Protein AF-A0A969EMH5-F1 (afdb_monomer_lite)

Sequence (85 aa):
MQERTQELEVEHERTQTLLRIITELSASLDMDIVLTRTLEQINKIVDAEQSTIMLSRSTDMFLLRRASYGYTSPTGRGGSLPILG

pLDDT: mean 78.48, std 15.64, range [39.53, 94.31]

Secondary structure (DSSP, 8-state):
--HHHHHHHHHHHHHHHHHHHHHHHHHHHHHHHHHHHHHHHHHHHHT-S-EEEEEE-TTTSEEEEEEEES--S---TT-PEE---

Radius of gyration: 20.18 Å; chains: 1; bounding box: 50×29×54 Å

Structure (mmCIF, N/CA/C/O backbone):
data_AF-A0A969EMH5-F1
#
_entry.id   AF-A0A969EMH5-F1
#
loop_
_atom_site.group_PDB
_atom_site.id
_atom_site.type_symbol
_atom_site.label_atom_id
_atom_site.label_alt_id
_atom_site.label_comp_id
_atom_site.label_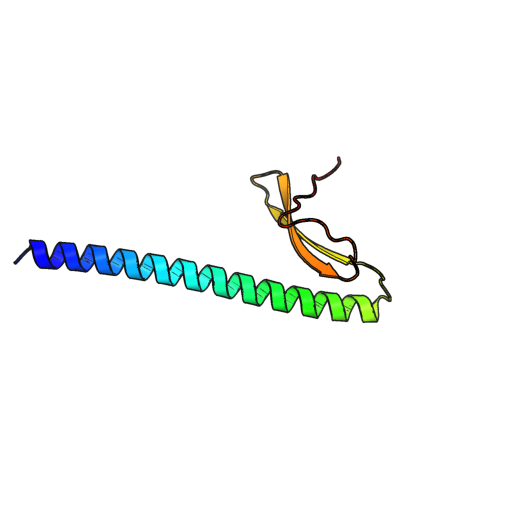asym_id
_atom_site.label_entity_id
_atom_site.label_seq_id
_atom_site.pdbx_PDB_ins_code
_atom_site.Cartn_x
_atom_site.Cartn_y
_atom_site.Cartn_z
_atom_site.occupancy
_atom_site.B_iso_or_equiv
_atom_site.auth_seq_id
_atom_site.auth_comp_id
_atom_site.auth_asym_id
_atom_site.auth_atom_id
_atom_site.pdbx_PDB_model_num
ATOM 1 N N . MET A 1 1 ? -31.602 12.896 34.708 1.00 55.72 1 MET A N 1
ATOM 2 C CA . MET A 1 1 ? -31.997 12.315 33.401 1.00 55.72 1 MET A CA 1
ATOM 3 C C . MET A 1 1 ? -31.357 13.019 32.195 1.00 55.72 1 MET A C 1
ATOM 5 O O . MET A 1 1 ? -31.569 12.534 31.099 1.00 55.72 1 MET A O 1
ATOM 9 N N . GLN A 1 2 ? -30.585 14.111 32.349 1.00 61.38 2 GLN A N 1
ATOM 10 C CA . GLN A 1 2 ? -29.881 14.756 31.219 1.00 61.38 2 GLN A CA 1
ATOM 11 C C . GLN A 1 2 ? -28.384 14.396 31.127 1.00 61.38 2 GLN A C 1
ATOM 13 O O . GLN A 1 2 ? -27.867 14.282 30.023 1.00 61.38 2 GLN A O 1
ATOM 18 N N . GLU A 1 3 ? -27.704 14.128 32.250 1.00 61.84 3 GLU A N 1
ATOM 19 C CA . GLU A 1 3 ? -26.273 13.755 32.250 1.00 61.84 3 GLU A CA 1
ATOM 20 C C . GLU A 1 3 ? -25.999 12.416 31.545 1.00 61.84 3 GLU A C 1
ATOM 22 O O . GLU A 1 3 ? -25.057 12.305 30.767 1.00 61.84 3 GLU A O 1
ATOM 27 N N . ARG A 1 4 ? -26.871 11.413 31.734 1.00 62.69 4 ARG A N 1
ATOM 28 C CA . ARG A 1 4 ? -26.715 10.092 31.101 1.00 62.69 4 ARG A CA 1
ATOM 29 C C . ARG A 1 4 ? -26.847 10.141 29.576 1.00 62.69 4 ARG A C 1
ATOM 31 O O . ARG A 1 4 ? -26.251 9.317 28.895 1.00 62.69 4 ARG A O 1
ATOM 38 N N . THR A 1 5 ? -27.628 11.084 29.055 1.00 68.38 5 THR A N 1
ATOM 39 C CA . THR A 1 5 ? -27.876 11.256 27.618 1.00 68.38 5 THR A CA 1
ATOM 40 C C . THR A 1 5 ? -26.689 11.931 26.937 1.00 68.38 5 THR A C 1
ATOM 42 O O . THR A 1 5 ? -26.276 11.487 25.874 1.00 68.38 5 THR A O 1
ATOM 45 N N . GLN A 1 6 ? -26.078 12.923 27.593 1.00 71.25 6 GLN A N 1
ATOM 46 C CA . GLN A 1 6 ? -24.865 13.580 27.095 1.00 71.25 6 GLN A CA 1
ATOM 47 C C . GLN A 1 6 ? -23.647 12.649 27.116 1.00 71.25 6 GLN A C 1
ATOM 49 O O . GLN A 1 6 ? -22.876 12.623 26.160 1.00 71.25 6 GLN A O 1
ATOM 54 N N . GLU A 1 7 ? -23.480 11.838 28.167 1.00 77.56 7 GLU A N 1
ATOM 55 C CA . GLU A 1 7 ? -22.436 10.801 28.191 1.00 77.56 7 GLU A CA 1
ATOM 56 C C . GLU A 1 7 ? -22.594 9.800 27.039 1.00 77.56 7 GLU A C 1
ATOM 58 O O . GLU A 1 7 ? -21.602 9.400 26.429 1.00 77.56 7 GLU A O 1
ATOM 63 N N . LEU A 1 8 ? -23.837 9.415 26.730 1.00 82.81 8 LEU A N 1
ATOM 64 C CA . LEU A 1 8 ? -24.147 8.482 25.649 1.00 82.81 8 LEU A CA 1
ATOM 65 C C . LEU A 1 8 ? -23.850 9.087 24.268 1.00 82.81 8 LEU A C 1
ATOM 67 O O . LEU A 1 8 ? -23.290 8.411 23.414 1.00 82.81 8 LEU A O 1
ATOM 71 N N . GLU A 1 9 ? -24.189 10.360 24.056 1.00 80.44 9 GLU A N 1
ATOM 72 C CA . GLU A 1 9 ? -23.893 11.084 22.813 1.00 80.44 9 GLU A CA 1
ATOM 73 C C . GLU A 1 9 ? -22.383 11.212 22.577 1.00 80.44 9 GLU A C 1
ATOM 75 O O . GLU A 1 9 ? -21.901 10.965 21.474 1.00 80.44 9 GLU A O 1
ATOM 80 N N . VAL A 1 10 ? -21.611 11.522 23.622 1.00 85.38 10 VAL A N 1
ATOM 81 C CA . VAL A 1 10 ? -20.146 11.625 23.524 1.00 85.38 10 VAL A CA 1
ATOM 82 C C . VAL A 1 10 ? -19.501 10.271 23.223 1.00 85.38 10 VAL A C 1
ATOM 84 O O . VAL A 1 10 ? -18.544 10.205 22.450 1.00 85.38 10 VAL A O 1
ATOM 87 N N . GLU A 1 11 ? -19.987 9.188 23.829 1.00 90.69 11 GLU A N 1
ATOM 88 C CA . GLU A 1 11 ? -19.512 7.834 23.520 1.00 90.69 11 GLU A CA 1
ATOM 89 C C . GLU A 1 11 ? -19.848 7.452 22.072 1.00 90.69 11 GLU A C 1
ATOM 91 O O . GLU A 1 11 ? -18.971 6.981 21.344 1.00 90.69 11 GLU A O 1
ATOM 96 N N . HIS A 1 12 ? -21.062 7.768 21.618 1.00 89.06 12 HIS A N 1
ATOM 97 C CA . HIS A 1 12 ? -21.499 7.510 20.253 1.00 89.06 12 HIS A CA 1
ATOM 98 C C . HIS A 1 12 ? -20.622 8.223 19.213 1.00 89.06 12 HIS A C 1
ATOM 100 O O . HIS A 1 12 ? -20.132 7.588 18.278 1.00 89.06 12 HIS A O 1
ATOM 106 N N . GLU A 1 13 ? -20.358 9.518 19.402 1.00 91.75 13 GLU A N 1
ATOM 107 C CA . GLU A 1 13 ? -19.485 10.324 18.535 1.00 91.75 13 GLU A CA 1
ATOM 108 C C . GLU A 1 13 ? -18.052 9.774 18.474 1.00 91.75 13 GLU A C 1
ATOM 110 O O . GLU A 1 13 ? -17.437 9.685 17.403 1.00 91.75 13 GLU A O 1
ATOM 115 N N . ARG A 1 14 ? -17.509 9.337 19.618 1.00 91.69 14 ARG A N 1
ATOM 116 C CA . ARG A 1 14 ? -16.184 8.699 19.673 1.00 91.69 14 ARG A CA 1
ATOM 117 C C . ARG A 1 14 ? -16.165 7.402 18.874 1.00 91.69 14 ARG A C 1
ATOM 119 O O . ARG A 1 14 ? -15.251 7.196 18.075 1.00 91.69 14 ARG A O 1
ATOM 126 N N . THR A 1 15 ? -17.176 6.558 19.048 1.00 91.75 15 THR A N 1
ATOM 127 C CA . THR A 1 15 ? -17.296 5.286 18.331 1.00 91.75 15 THR A CA 1
ATOM 128 C C . THR A 1 15 ? -17.447 5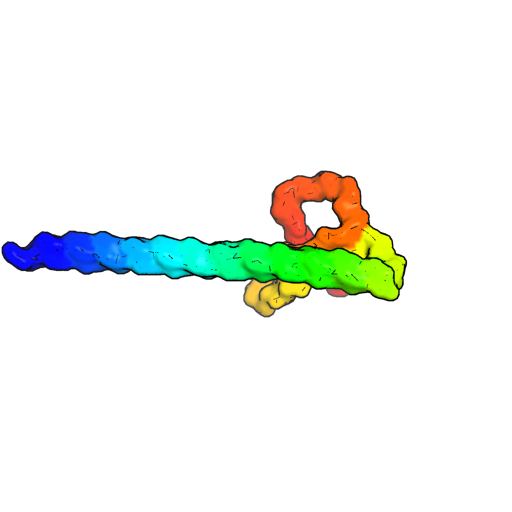.498 16.823 1.00 91.75 15 THR A C 1
ATOM 130 O O . THR A 1 15 ? -16.765 4.830 16.043 1.00 91.75 15 THR A O 1
ATOM 133 N N . GLN A 1 16 ? -18.239 6.480 16.387 1.00 93.75 16 GLN A N 1
ATOM 134 C CA . GLN A 1 16 ? -18.343 6.838 14.969 1.00 93.75 16 GLN A CA 1
ATOM 135 C C . GLN A 1 16 ? -17.015 7.338 14.390 1.00 93.75 16 GLN A C 1
ATOM 137 O O . GLN A 1 16 ? -16.624 6.939 13.290 1.00 93.75 16 GLN A O 1
ATOM 142 N N . THR A 1 17 ? -16.292 8.174 15.136 1.00 93.00 17 THR A N 1
ATOM 143 C CA . THR A 1 17 ? -14.978 8.682 14.721 1.00 93.00 17 THR A CA 1
ATOM 144 C C . THR A 1 17 ? -13.982 7.539 14.527 1.00 93.00 17 THR A C 1
ATOM 146 O O . THR A 1 17 ? -13.297 7.477 13.505 1.00 93.00 17 THR A O 1
ATOM 149 N N . LEU A 1 18 ? -13.930 6.593 15.467 1.00 94.06 18 LEU A N 1
ATOM 150 C CA . LEU A 1 18 ? -13.068 5.416 15.360 1.00 94.06 18 LEU A CA 1
ATOM 151 C C . LEU A 1 18 ? -13.452 4.533 14.168 1.00 94.06 18 LEU A C 1
ATOM 153 O O . LEU A 1 18 ? -12.572 4.109 13.421 1.00 94.06 18 LEU A O 1
ATOM 157 N N . LEU A 1 19 ? -14.749 4.300 13.942 1.00 92.25 19 LEU A N 1
ATOM 158 C CA . LEU A 1 19 ? -15.230 3.528 12.794 1.00 92.25 19 LEU A CA 1
ATOM 159 C C . LEU A 1 19 ? -14.817 4.170 11.465 1.00 92.25 19 LEU A C 1
ATOM 161 O O . LEU A 1 19 ? -14.381 3.473 10.544 1.00 92.25 19 LEU A O 1
ATOM 165 N N . ARG A 1 20 ? -14.914 5.499 11.373 1.00 92.50 20 ARG A N 1
ATOM 166 C CA . ARG A 1 20 ? -14.482 6.255 10.196 1.00 92.50 20 ARG A CA 1
ATOM 167 C C . ARG A 1 20 ? -12.993 6.065 9.929 1.00 92.50 20 ARG A C 1
ATOM 169 O O . ARG A 1 20 ? -12.629 5.691 8.819 1.00 92.50 20 ARG A O 1
ATOM 176 N N . ILE A 1 21 ? -12.156 6.246 10.952 1.00 92.44 21 ILE A N 1
ATOM 177 C CA . ILE A 1 21 ? -10.702 6.052 10.852 1.00 92.44 21 ILE A CA 1
ATOM 178 C C . ILE A 1 21 ? -10.384 4.629 10.381 1.00 92.44 21 ILE A C 1
ATOM 180 O O . ILE A 1 21 ? -9.605 4.449 9.450 1.00 92.44 21 ILE A O 1
ATOM 184 N N . ILE A 1 22 ? -11.012 3.612 10.979 1.00 88.12 22 ILE A N 1
ATOM 185 C CA . ILE A 1 22 ? -10.799 2.206 10.604 1.00 88.12 22 ILE A CA 1
ATOM 186 C C . ILE A 1 22 ? -11.181 1.963 9.141 1.00 88.12 2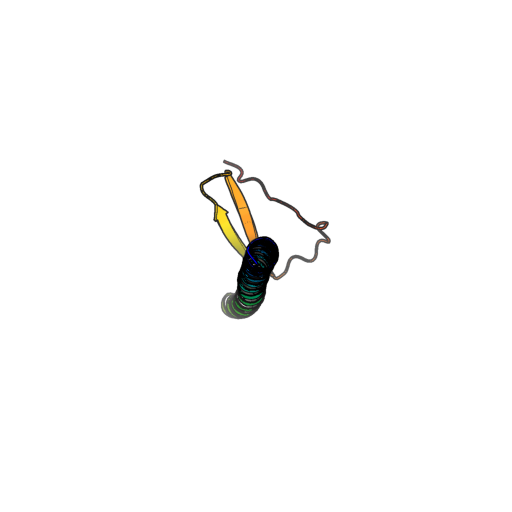2 ILE A C 1
ATOM 188 O O . ILE A 1 22 ? -10.451 1.278 8.425 1.00 88.12 22 ILE A O 1
ATOM 192 N N . THR A 1 23 ? -12.293 2.537 8.685 1.00 88.00 23 THR A N 1
ATOM 193 C CA . THR A 1 23 ? -12.766 2.391 7.302 1.00 88.00 23 THR A CA 1
ATOM 194 C C . THR A 1 23 ? -11.798 3.036 6.314 1.00 88.00 23 THR A C 1
ATOM 196 O O . THR A 1 23 ? -11.420 2.409 5.327 1.00 88.00 23 THR A O 1
ATOM 199 N N . GLU A 1 24 ? -11.349 4.259 6.594 1.00 89.06 24 GLU A N 1
ATOM 200 C CA . GLU A 1 24 ? -10.390 4.980 5.750 1.00 89.06 24 GLU A CA 1
ATOM 201 C C . GLU A 1 24 ? -9.039 4.253 5.679 1.00 89.06 24 GLU A C 1
ATOM 203 O O . GLU A 1 24 ? -8.476 4.088 4.594 1.00 89.06 24 GLU A O 1
ATOM 208 N N . LEU A 1 25 ? -8.543 3.750 6.814 1.00 87.50 25 LEU A N 1
ATOM 209 C CA . LEU A 1 25 ? -7.307 2.967 6.866 1.00 87.50 25 LEU A CA 1
ATOM 210 C C . LEU A 1 25 ? -7.435 1.634 6.120 1.00 87.50 25 LEU A C 1
ATOM 212 O O . LEU A 1 25 ? -6.523 1.268 5.380 1.00 87.50 25 LEU A O 1
ATOM 216 N N . SER A 1 26 ? -8.562 0.932 6.272 1.00 81.44 26 SER A N 1
ATOM 217 C CA . SER A 1 26 ? -8.813 -0.343 5.583 1.00 81.44 26 SER A CA 1
ATOM 218 C C . SER A 1 26 ? -8.885 -0.145 4.072 1.00 81.44 26 SER A C 1
ATOM 220 O O . SER A 1 26 ? -8.194 -0.834 3.328 1.00 81.44 26 SER A O 1
ATOM 222 N N . ALA A 1 27 ? -9.622 0.871 3.615 1.00 82.19 27 ALA A N 1
ATOM 223 C CA . ALA A 1 27 ? -9.691 1.220 2.201 1.00 82.19 27 ALA A CA 1
ATOM 224 C C . ALA A 1 27 ? -8.315 1.612 1.632 1.00 82.19 27 ALA A C 1
ATOM 226 O O . ALA A 1 27 ? -7.993 1.270 0.493 1.00 82.19 27 ALA A O 1
ATOM 227 N N . SER A 1 28 ? -7.478 2.305 2.414 1.00 81.25 28 SER A N 1
ATOM 228 C CA . SER A 1 28 ? -6.109 2.619 1.995 1.00 81.25 28 SER A CA 1
ATOM 229 C C . SER A 1 28 ? -5.240 1.368 1.869 1.00 81.25 28 SER A C 1
ATOM 231 O O . SER A 1 28 ? -4.498 1.261 0.893 1.00 81.25 28 SER A O 1
ATOM 233 N N . LEU A 1 29 ? -5.335 0.431 2.818 1.00 83.88 29 LEU A N 1
ATOM 234 C CA . LEU A 1 29 ? -4.606 -0.839 2.776 1.00 83.88 29 LEU A CA 1
ATOM 235 C C . LEU A 1 29 ? -5.024 -1.681 1.564 1.00 83.88 29 LEU A C 1
ATOM 237 O O . LEU A 1 29 ? -4.164 -2.182 0.839 1.00 83.88 29 LEU A O 1
ATOM 241 N N . ASP A 1 30 ? -6.328 -1.785 1.308 1.00 88.12 30 ASP A N 1
ATOM 242 C CA . ASP A 1 30 ? -6.859 -2.487 0.139 1.00 88.12 30 ASP A CA 1
ATOM 243 C C . ASP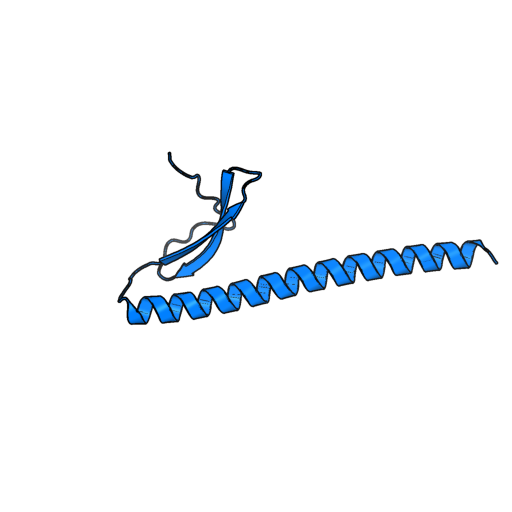 A 1 30 ? -6.339 -1.864 -1.162 1.00 88.12 30 ASP A C 1
ATOM 245 O O . ASP A 1 30 ? -5.907 -2.576 -2.072 1.00 88.12 30 ASP A O 1
ATOM 249 N N . MET A 1 31 ? -6.299 -0.530 -1.237 1.00 85.62 31 MET A N 1
ATOM 250 C CA . MET A 1 31 ? -5.748 0.185 -2.389 1.00 85.62 31 MET A CA 1
ATOM 251 C C . MET A 1 31 ? -4.259 -0.122 -2.600 1.00 85.62 31 MET A C 1
ATOM 253 O O . MET A 1 31 ? -3.838 -0.350 -3.733 1.00 85.62 31 MET A O 1
ATOM 257 N N . ASP A 1 32 ? -3.456 -0.176 -1.536 1.00 86.56 32 ASP A N 1
ATOM 258 C CA . ASP A 1 32 ? -2.027 -0.497 -1.639 1.00 86.56 32 ASP A CA 1
ATOM 259 C C . ASP A 1 32 ? -1.803 -1.930 -2.157 1.00 86.56 32 ASP A C 1
ATOM 261 O O . ASP A 1 32 ? -0.924 -2.168 -2.995 1.00 86.56 32 ASP A O 1
ATOM 265 N N . ILE A 1 33 ? -2.649 -2.880 -1.740 1.00 87.88 33 ILE A N 1
ATOM 266 C CA . ILE A 1 33 ? -2.639 -4.263 -2.243 1.00 87.88 33 ILE A CA 1
ATOM 267 C C . ILE A 1 33 ? -2.985 -4.300 -3.736 1.00 87.88 33 ILE A C 1
ATOM 269 O O . ILE A 1 33 ? -2.292 -4.962 -4.517 1.00 87.88 33 ILE A O 1
ATOM 273 N N . VAL A 1 34 ? -4.039 -3.592 -4.151 1.00 92.25 34 VAL A N 1
ATOM 274 C CA . VAL A 1 34 ? -4.472 -3.534 -5.557 1.00 92.25 34 VAL A CA 1
ATOM 275 C C . VAL A 1 34 ? -3.385 -2.923 -6.440 1.00 92.25 34 VAL A C 1
ATOM 277 O O . VAL A 1 34 ? -3.045 -3.495 -7.480 1.00 92.25 34 VAL A O 1
ATOM 280 N N . LEU A 1 35 ? -2.797 -1.800 -6.023 1.00 91.69 35 LEU A N 1
ATOM 281 C CA . LEU A 1 35 ? -1.735 -1.123 -6.767 1.00 91.69 35 LEU A CA 1
ATOM 282 C C . LEU A 1 35 ? -0.482 -1.992 -6.886 1.00 91.69 35 LEU A C 1
ATOM 284 O O . LEU A 1 35 ? 0.089 -2.070 -7.970 1.00 91.69 35 LEU A O 1
ATOM 288 N N . THR A 1 36 ? -0.090 -2.695 -5.821 1.00 89.19 36 THR A N 1
ATOM 289 C CA . THR A 1 36 ? 1.069 -3.603 -5.854 1.00 89.19 36 THR A CA 1
ATOM 290 C C . THR A 1 36 ? 0.857 -4.741 -6.852 1.00 89.19 36 THR A C 1
ATOM 292 O O . THR A 1 36 ? 1.704 -4.966 -7.713 1.00 89.19 36 THR A O 1
ATOM 295 N N . ARG A 1 37 ? -0.309 -5.401 -6.823 1.00 91.12 37 ARG A N 1
ATOM 296 C CA . ARG A 1 37 ? -0.637 -6.481 -7.774 1.00 91.12 37 ARG A CA 1
ATOM 297 C C . ARG A 1 37 ? -0.709 -5.995 -9.218 1.00 91.12 37 ARG A C 1
ATOM 299 O O . ARG A 1 37 ? -0.244 -6.679 -10.125 1.00 91.12 37 ARG A O 1
ATOM 306 N N . THR A 1 38 ? -1.277 -4.812 -9.429 1.00 91.94 38 THR A N 1
ATOM 307 C CA . THR A 1 38 ? -1.358 -4.202 -10.762 1.00 91.94 38 THR A CA 1
ATOM 308 C C . THR A 1 38 ? 0.040 -3.883 -11.287 1.00 91.94 38 THR A C 1
ATOM 310 O O . THR A 1 38 ? 0.357 -4.195 -12.432 1.00 91.94 38 THR A O 1
ATOM 313 N N . LEU A 1 39 ? 0.907 -3.326 -10.439 1.00 91.81 39 LEU A N 1
ATOM 314 C CA . LEU A 1 39 ? 2.284 -2.990 -10.787 1.00 91.81 39 LEU A CA 1
ATOM 315 C C . LEU A 1 39 ? 3.108 -4.235 -11.147 1.00 91.81 39 LEU A C 1
ATOM 317 O O . LEU A 1 39 ? 3.819 -4.229 -12.148 1.00 91.81 39 LEU A O 1
ATOM 321 N N . GLU A 1 40 ? 2.957 -5.325 -10.393 1.00 90.25 40 GLU A N 1
ATOM 322 C CA . GLU A 1 40 ? 3.563 -6.624 -10.714 1.00 90.25 40 GLU A CA 1
ATOM 323 C C . GLU A 1 40 ? 3.134 -7.151 -12.089 1.00 90.25 40 GLU A C 1
ATOM 325 O O . GLU A 1 40 ? 3.961 -7.665 -12.841 1.00 90.25 40 GLU A O 1
ATOM 330 N N . GLN A 1 41 ? 1.846 -7.039 -12.427 1.00 92.38 41 GLN A N 1
ATOM 331 C CA . GLN A 1 41 ? 1.333 -7.462 -13.731 1.00 92.38 41 GLN A CA 1
ATOM 332 C C . GLN A 1 41 ? 1.871 -6.589 -14.861 1.00 92.38 41 GLN A C 1
ATOM 334 O O . GLN A 1 41 ? 2.303 -7.120 -15.881 1.00 92.38 41 GLN A O 1
ATOM 339 N N . ILE A 1 42 ? 1.887 -5.268 -14.668 1.00 91.81 42 ILE A N 1
ATOM 340 C CA . ILE A 1 42 ? 2.429 -4.326 -15.648 1.00 91.81 42 ILE A CA 1
ATOM 341 C C . ILE A 1 42 ? 3.902 -4.638 -15.907 1.00 91.81 42 ILE A C 1
ATOM 343 O O . ILE A 1 42 ? 4.272 -4.800 -17.065 1.00 91.81 42 ILE A O 1
ATOM 347 N N . ASN A 1 43 ? 4.720 -4.822 -14.867 1.00 90.44 43 ASN A N 1
ATOM 348 C CA . ASN A 1 43 ? 6.149 -5.108 -15.032 1.00 90.44 43 ASN A CA 1
ATOM 349 C C . ASN A 1 43 ? 6.425 -6.357 -15.858 1.00 90.44 43 ASN A C 1
ATOM 351 O O . ASN A 1 43 ? 7.331 -6.342 -16.679 1.00 90.44 43 ASN A O 1
ATOM 355 N N . LYS A 1 44 ? 5.622 -7.413 -15.688 1.00 88.69 44 LYS A N 1
ATOM 356 C CA . LYS A 1 44 ? 5.732 -8.633 -16.502 1.00 88.69 44 LYS A CA 1
ATOM 357 C C . LYS A 1 44 ? 5.436 -8.383 -17.979 1.00 88.69 44 LYS A C 1
ATOM 359 O O . LYS A 1 44 ? 5.994 -9.064 -18.826 1.00 88.69 44 LYS A O 1
ATOM 364 N N . ILE A 1 45 ? 4.535 -7.448 -18.281 1.00 94.31 45 ILE A N 1
ATOM 365 C CA . ILE A 1 45 ? 4.148 -7.107 -19.656 1.00 94.31 45 ILE A CA 1
ATOM 366 C C . ILE A 1 45 ? 5.214 -6.233 -20.316 1.00 94.31 45 ILE A C 1
ATOM 368 O O . ILE A 1 45 ? 5.528 -6.437 -21.484 1.00 94.31 45 ILE A O 1
ATOM 372 N N . VAL A 1 46 ? 5.749 -5.255 -19.585 1.00 91.88 46 VAL A N 1
ATOM 373 C CA . VAL A 1 46 ? 6.740 -4.307 -20.119 1.00 91.88 46 VAL A CA 1
ATOM 374 C C . VAL A 1 46 ? 8.191 -4.763 -19.942 1.00 91.88 46 VAL A C 1
ATOM 376 O O . VAL A 1 46 ? 9.090 -4.036 -20.348 1.00 91.88 46 VAL A O 1
ATOM 379 N N . ASP A 1 47 ? 8.412 -5.937 -19.344 1.00 88.12 47 ASP A N 1
ATOM 380 C CA . ASP A 1 47 ? 9.728 -6.476 -18.966 1.00 88.12 47 ASP A CA 1
ATOM 381 C C . ASP A 1 47 ? 10.574 -5.472 -18.158 1.00 88.12 47 ASP A C 1
ATOM 383 O O . ASP A 1 47 ? 11.764 -5.265 -18.388 1.00 88.12 47 ASP A O 1
ATOM 387 N N . ALA A 1 48 ? 9.921 -4.778 -17.220 1.00 88.19 48 ALA A N 1
ATOM 388 C CA . ALA A 1 48 ? 10.567 -3.767 -16.392 1.00 88.19 48 ALA A CA 1
ATOM 389 C C . ALA A 1 48 ? 11.174 -4.391 -15.129 1.00 88.19 48 ALA A C 1
ATOM 391 O O . ALA A 1 48 ? 10.476 -5.024 -14.335 1.00 88.19 48 ALA A O 1
ATOM 392 N N . GLU A 1 49 ? 12.464 -4.134 -14.904 1.00 82.62 49 GLU A N 1
ATOM 393 C CA . GLU A 1 49 ? 13.190 -4.596 -13.714 1.00 82.62 49 GLU A CA 1
ATOM 394 C C . GLU A 1 49 ? 12.706 -3.900 -12.432 1.00 82.62 49 GLU A C 1
ATOM 396 O O . GLU A 1 49 ? 12.625 -4.519 -11.371 1.00 82.62 49 GLU A O 1
ATOM 401 N N . GLN A 1 50 ? 12.352 -2.613 -12.520 1.00 87.38 50 GLN A N 1
ATOM 402 C CA . GLN A 1 50 ? 11.896 -1.809 -11.388 1.00 87.38 50 GLN A CA 1
ATOM 403 C C . GLN A 1 50 ? 10.778 -0.860 -11.801 1.00 87.38 50 GLN A C 1
ATOM 405 O O . GLN A 1 50 ? 10.826 -0.242 -12.864 1.00 87.38 50 GLN A O 1
ATOM 410 N N . SER A 1 51 ? 9.796 -0.683 -10.921 1.00 88.06 51 SER A N 1
ATOM 411 C CA . SER A 1 51 ? 8.776 0.350 -11.094 1.00 88.06 51 SER A CA 1
ATOM 412 C C . SER A 1 51 ? 8.150 0.768 -9.773 1.00 88.06 51 SER A C 1
ATOM 414 O O . SER A 1 51 ? 8.194 0.049 -8.771 1.00 88.06 51 SER A O 1
ATOM 416 N N . THR A 1 52 ? 7.573 1.967 -9.751 1.00 90.88 52 THR A N 1
ATOM 417 C CA . THR A 1 52 ? 6.941 2.539 -8.564 1.00 90.88 52 THR A CA 1
ATOM 418 C C . THR A 1 52 ? 5.716 3.359 -8.943 1.00 90.88 52 THR A C 1
ATOM 420 O O . THR A 1 52 ? 5.680 3.991 -9.997 1.00 90.88 52 THR A O 1
ATOM 423 N N . ILE A 1 53 ? 4.714 3.355 -8.068 1.00 89.19 53 ILE A N 1
ATOM 424 C CA . ILE A 1 53 ? 3.538 4.219 -8.151 1.00 89.19 53 ILE A CA 1
ATOM 425 C C . ILE A 1 53 ? 3.644 5.244 -7.028 1.00 89.19 53 ILE A C 1
ATOM 427 O O . ILE A 1 53 ? 3.768 4.888 -5.852 1.00 89.19 53 ILE A O 1
ATOM 431 N N . MET A 1 54 ? 3.572 6.520 -7.396 1.00 88.06 54 MET A N 1
ATOM 432 C CA . MET A 1 54 ? 3.634 7.653 -6.480 1.00 88.06 54 MET A CA 1
ATOM 433 C C . MET A 1 54 ? 2.386 8.515 -6.630 1.00 88.06 54 MET A C 1
ATOM 435 O O . MET A 1 54 ? 1.932 8.781 -7.740 1.00 88.06 54 MET A O 1
ATOM 439 N N . LEU A 1 55 ? 1.849 8.975 -5.506 1.00 85.38 55 LEU A N 1
ATOM 440 C CA . LEU A 1 55 ? 0.815 9.997 -5.469 1.00 85.38 55 LEU A CA 1
ATOM 441 C C . LEU A 1 55 ? 1.453 11.332 -5.121 1.00 85.38 55 LEU A C 1
ATOM 443 O O . LEU A 1 55 ? 2.088 11.472 -4.075 1.00 85.38 55 LEU A O 1
ATOM 447 N N . SER A 1 56 ? 1.251 12.311 -5.994 1.00 84.06 56 SER A N 1
ATOM 448 C CA . SER A 1 56 ? 1.574 13.697 -5.690 1.00 84.06 56 SER A CA 1
ATOM 449 C C . SER A 1 56 ? 0.468 14.293 -4.835 1.00 84.06 56 SER A C 1
ATOM 451 O O . SER A 1 56 ? -0.716 14.178 -5.166 1.00 84.06 56 SER A O 1
ATOM 453 N N . ARG A 1 57 ? 0.853 14.923 -3.728 1.00 78.38 57 ARG A N 1
ATOM 454 C CA . ARG A 1 57 ? -0.050 15.731 -2.922 1.00 78.38 57 ARG A CA 1
ATOM 455 C C . ARG A 1 57 ? 0.320 17.202 -3.122 1.00 78.38 57 ARG A C 1
ATOM 457 O O . ARG A 1 57 ? 1.466 17.605 -2.941 1.00 78.38 57 ARG A O 1
ATOM 464 N N . SER A 1 58 ? -0.657 17.991 -3.568 1.00 71.31 58 SER A N 1
ATOM 465 C CA . SER A 1 58 ? -0.459 19.392 -3.969 1.00 71.31 58 SER A CA 1
ATOM 466 C C . SER A 1 58 ? -0.126 20.321 -2.802 1.00 71.31 58 SER A C 1
ATOM 468 O O . SER A 1 58 ? 0.416 21.400 -3.018 1.00 71.31 58 SER A O 1
ATOM 470 N N . THR A 1 59 ? -0.446 19.918 -1.575 1.00 72.25 59 THR A N 1
ATOM 471 C CA . THR A 1 59 ? -0.302 20.748 -0.378 1.00 72.25 59 THR A CA 1
ATOM 472 C C . THR A 1 59 ? 1.116 20.807 0.176 1.00 72.25 59 THR A C 1
ATOM 474 O O . THR A 1 59 ? 1.440 21.755 0.882 1.00 72.25 59 THR A O 1
ATOM 477 N N . ASP A 1 60 ? 1.952 19.813 -0.102 1.00 66.94 60 ASP A N 1
ATOM 478 C CA . ASP A 1 60 ? 3.163 19.569 0.681 1.00 66.94 60 ASP A CA 1
ATOM 479 C C . ASP A 1 60 ? 4.388 19.180 -0.167 1.00 66.94 60 ASP A C 1
ATOM 481 O O . ASP A 1 60 ? 5.421 18.841 0.392 1.00 66.94 60 ASP A O 1
ATOM 485 N N . MET A 1 61 ? 4.339 19.304 -1.504 1.00 74.31 61 MET A N 1
ATOM 486 C CA . MET A 1 61 ? 5.472 19.012 -2.416 1.00 74.31 61 MET A CA 1
ATOM 487 C C . MET A 1 61 ? 6.094 17.611 -2.224 1.00 74.31 61 MET A C 1
ATOM 489 O O . MET A 1 61 ? 7.192 17.334 -2.707 1.00 74.31 61 MET A O 1
ATOM 493 N N . PHE A 1 62 ? 5.390 16.698 -1.554 1.00 74.56 62 PHE A N 1
ATOM 494 C CA . PHE A 1 62 ? 5.853 15.339 -1.312 1.00 74.56 62 PHE A CA 1
ATOM 495 C C . PHE A 1 62 ? 5.174 14.354 -2.259 1.00 74.56 62 PHE A C 1
ATOM 497 O O . PHE A 1 62 ? 3.988 14.462 -2.589 1.00 74.56 62 PHE A O 1
ATOM 504 N N . LEU A 1 63 ? 5.949 13.349 -2.666 1.00 83.12 63 LEU A N 1
ATOM 505 C CA . LEU A 1 63 ? 5.443 12.172 -3.353 1.00 83.12 63 LEU A CA 1
ATOM 506 C C . LEU A 1 63 ? 5.274 11.046 -2.339 1.00 83.12 63 LEU A C 1
ATOM 508 O O . LEU A 1 63 ? 6.244 10.547 -1.764 1.00 83.12 63 LEU A O 1
ATOM 512 N N . LEU A 1 64 ? 4.029 10.625 -2.135 1.00 82.75 64 LEU A N 1
ATOM 513 C CA . LEU A 1 64 ? 3.728 9.446 -1.341 1.00 82.75 64 LEU A CA 1
ATOM 514 C C . LEU A 1 64 ? 3.843 8.213 -2.234 1.00 82.75 64 LEU A C 1
ATOM 516 O O . LEU A 1 64 ? 3.025 7.992 -3.127 1.00 82.75 64 LEU A O 1
ATOM 520 N N . ARG A 1 65 ? 4.851 7.386 -1.977 1.00 84.81 65 ARG A N 1
ATOM 521 C CA . ARG A 1 65 ? 4.998 6.084 -2.631 1.00 84.81 65 ARG A CA 1
ATOM 522 C C . ARG A 1 65 ? 3.901 5.127 -2.155 1.00 84.81 65 ARG A C 1
ATOM 524 O O . ARG A 1 65 ? 3.770 4.902 -0.956 1.00 84.81 65 ARG A O 1
ATOM 531 N N . ARG A 1 66 ? 3.140 4.569 -3.099 1.00 86.81 66 ARG A N 1
ATOM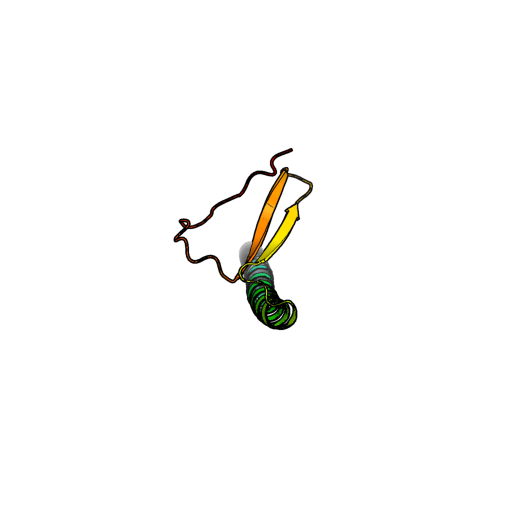 532 C CA . ARG A 1 66 ? 2.013 3.647 -2.854 1.00 86.81 66 ARG A CA 1
ATOM 533 C C . ARG A 1 66 ? 2.325 2.198 -3.202 1.00 86.81 66 ARG A C 1
ATOM 535 O O . ARG A 1 66 ? 1.832 1.297 -2.543 1.00 86.81 66 ARG A O 1
ATOM 542 N N . ALA A 1 67 ? 3.156 1.975 -4.216 1.00 87.75 67 ALA A N 1
ATOM 543 C CA . ALA A 1 67 ? 3.618 0.644 -4.590 1.00 87.75 67 ALA A CA 1
ATOM 544 C C . ALA A 1 67 ? 5.014 0.721 -5.212 1.00 87.75 67 ALA A C 1
ATOM 546 O O . ALA A 1 67 ? 5.391 1.728 -5.816 1.00 87.75 67 ALA A O 1
ATOM 547 N N . SER A 1 68 ? 5.780 -0.350 -5.063 1.00 87.00 68 SER A N 1
ATOM 548 C CA . SER A 1 68 ? 7.134 -0.479 -5.591 1.00 87.00 68 SER A CA 1
ATOM 549 C C . SER A 1 68 ? 7.414 -1.945 -5.884 1.00 87.00 68 SER A C 1
ATOM 551 O O . SER A 1 68 ? 7.097 -2.804 -5.067 1.00 87.00 68 SER A O 1
ATOM 553 N N . TYR A 1 69 ? 8.040 -2.221 -7.020 1.00 85.19 69 TYR A N 1
ATOM 554 C CA . TYR A 1 69 ? 8.478 -3.553 -7.421 1.00 85.19 69 TYR A CA 1
ATOM 555 C C . TYR A 1 69 ? 9.945 -3.513 -7.849 1.00 85.19 69 TYR A C 1
ATOM 557 O O . TYR A 1 69 ? 10.393 -2.514 -8.410 1.00 85.19 69 TYR A O 1
ATOM 565 N N . GLY A 1 70 ? 10.690 -4.583 -7.565 1.00 76.62 70 GLY A N 1
ATOM 566 C CA . GLY A 1 70 ? 12.089 -4.731 -7.986 1.00 76.62 70 GLY A CA 1
ATOM 567 C C . GLY A 1 70 ? 13.124 -3.958 -7.156 1.00 76.62 70 GLY A C 1
ATOM 568 O O . GLY A 1 70 ? 14.323 -4.116 -7.371 1.00 76.62 70 GLY A O 1
ATOM 569 N N . TYR A 1 71 ? 12.703 -3.158 -6.169 1.00 67.81 71 TYR A N 1
ATOM 570 C CA . TYR A 1 71 ? 13.630 -2.507 -5.239 1.00 67.81 71 TYR A CA 1
ATOM 571 C C . TYR A 1 71 ? 14.078 -3.499 -4.156 1.00 67.81 71 TYR A C 1
ATOM 573 O O . TYR A 1 71 ? 13.337 -3.777 -3.217 1.00 67.81 71 TYR A O 1
ATOM 581 N N . THR A 1 72 ? 15.298 -4.026 -4.273 1.00 53.12 72 THR A N 1
ATOM 582 C CA . THR A 1 72 ? 15.912 -4.942 -3.288 1.00 53.12 72 THR A CA 1
ATOM 583 C C . THR A 1 72 ? 16.791 -4.239 -2.251 1.00 53.12 72 THR A C 1
ATOM 585 O O . THR A 1 72 ? 17.339 -4.888 -1.362 1.00 53.12 72 THR A O 1
ATOM 588 N N . SER A 1 73 ? 16.904 -2.910 -2.296 1.00 48.41 73 SER A N 1
ATOM 589 C CA . SER A 1 73 ? 17.619 -2.168 -1.257 1.00 48.41 73 SER A CA 1
ATOM 590 C C . SER A 1 73 ? 16.753 -2.057 0.005 1.00 48.41 73 SER A C 1
ATOM 592 O O . SER A 1 73 ? 15.626 -1.559 -0.090 1.00 48.41 73 SER A O 1
ATOM 594 N N . PRO A 1 74 ? 17.258 -2.436 1.197 1.00 46.19 74 PRO A N 1
ATOM 595 C CA . PRO A 1 74 ? 16.564 -2.220 2.459 1.00 46.19 74 PRO A CA 1
ATOM 596 C C . PRO A 1 74 ? 16.599 -0.721 2.778 1.00 46.19 74 PRO A C 1
ATOM 598 O O . PRO A 1 74 ? 17.412 -0.241 3.562 1.00 46.19 74 PRO A O 1
ATOM 601 N N . THR A 1 75 ? 15.744 0.056 2.120 1.00 51.50 75 THR A N 1
ATOM 602 C CA . THR A 1 75 ? 15.515 1.449 2.494 1.00 51.50 75 THR A CA 1
ATOM 603 C C . THR A 1 75 ? 14.610 1.435 3.719 1.00 51.50 75 THR A C 1
ATOM 605 O O . THR A 1 75 ? 13.510 0.884 3.699 1.00 51.50 75 THR A O 1
ATOM 608 N N . GLY A 1 76 ? 15.143 1.940 4.833 1.00 47.00 76 GLY A N 1
ATOM 609 C CA . GLY A 1 76 ? 14.482 1.935 6.133 1.00 47.00 76 GLY A CA 1
ATOM 610 C C . GLY A 1 76 ? 13.063 2.503 6.073 1.00 47.00 76 GLY A C 1
ATOM 611 O O . GLY A 1 76 ? 12.758 3.366 5.249 1.00 47.00 76 GLY A O 1
ATOM 612 N N . ARG A 1 77 ? 12.204 1.986 6.963 1.00 42.41 77 ARG A N 1
ATOM 613 C CA . ARG A 1 77 ? 10.830 2.455 7.218 1.00 42.41 77 ARG A CA 1
ATOM 614 C C . ARG A 1 77 ? 10.686 3.962 6.946 1.00 42.41 77 ARG A C 1
ATOM 616 O O . ARG A 1 77 ? 11.261 4.764 7.671 1.00 42.41 77 ARG A O 1
ATOM 623 N N . GLY A 1 78 ? 9.871 4.326 5.952 1.00 48.12 78 GLY A N 1
ATOM 624 C CA . GLY A 1 78 ? 9.348 5.692 5.801 1.00 48.12 78 GLY A CA 1
ATOM 625 C C . GLY A 1 78 ? 10.132 6.664 4.908 1.00 48.12 78 GLY A C 1
ATOM 626 O O . GLY A 1 78 ? 10.055 7.866 5.136 1.00 48.12 78 GLY A O 1
ATOM 627 N N . GLY A 1 79 ? 10.876 6.201 3.898 1.00 53.00 79 GLY A N 1
ATOM 628 C CA . GLY A 1 79 ? 11.622 7.099 3.004 1.00 53.00 79 GLY A CA 1
ATOM 629 C C . GLY A 1 79 ? 10.738 7.953 2.077 1.00 53.00 79 GLY A C 1
ATOM 630 O O . GLY A 1 79 ? 10.270 7.453 1.049 1.00 53.00 79 GLY A O 1
ATOM 631 N N . SER A 1 80 ? 10.569 9.239 2.405 1.00 53.12 80 SER A N 1
ATOM 632 C CA . SER A 1 80 ? 10.144 10.303 1.480 1.00 53.12 80 SER A CA 1
ATOM 633 C C . SER A 1 80 ? 11.258 10.584 0.468 1.00 53.12 80 SER A C 1
ATOM 635 O O . SER A 1 80 ? 12.398 10.821 0.861 1.00 53.12 80 SER A O 1
ATOM 637 N N . LEU A 1 81 ? 10.942 10.563 -0.828 1.00 56.88 81 LEU A N 1
ATOM 638 C CA . LEU A 1 81 ? 11.865 10.999 -1.880 1.00 56.88 81 LEU A CA 1
ATOM 639 C C . LEU A 1 81 ? 11.506 12.442 -2.277 1.00 56.88 81 LEU A C 1
ATOM 641 O O . LEU A 1 81 ? 10.349 12.678 -2.636 1.00 56.88 81 LEU A O 1
ATOM 645 N N . PRO A 1 82 ? 12.438 13.409 -2.191 1.00 44.34 82 PRO A N 1
ATOM 646 C CA . PRO A 1 82 ? 12.190 14.765 -2.663 1.00 44.34 82 PRO A CA 1
ATOM 647 C C . PRO A 1 82 ? 12.092 14.785 -4.193 1.00 44.34 82 PRO A C 1
ATOM 649 O O . PRO A 1 82 ? 12.837 14.085 -4.882 1.00 44.34 82 PRO A O 1
ATOM 652 N N . ILE A 1 83 ? 11.188 15.609 -4.722 1.00 47.59 83 ILE A N 1
ATOM 653 C CA . ILE A 1 83 ? 11.163 15.968 -6.143 1.00 47.59 83 ILE A CA 1
ATOM 654 C C . ILE A 1 83 ? 12.378 16.855 -6.432 1.00 47.59 83 ILE A C 1
ATOM 656 O O . ILE A 1 83 ? 12.413 18.017 -6.036 1.00 47.59 83 ILE A O 1
ATOM 660 N N . LEU A 1 84 ? 13.406 16.291 -7.067 1.00 50.44 84 LEU A N 1
ATOM 661 C CA . LEU A 1 84 ? 14.469 17.092 -7.670 1.00 50.44 84 LEU A CA 1
ATOM 662 C C . LEU A 1 84 ? 13.868 17.855 -8.857 1.00 50.44 84 LEU A C 1
ATOM 664 O O . LEU A 1 84 ? 13.277 17.238 -9.746 1.00 50.44 8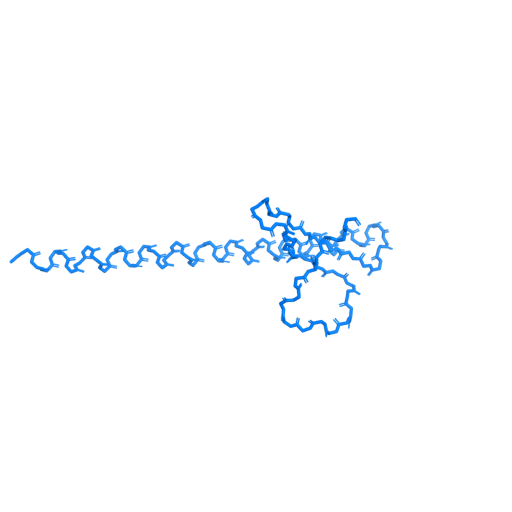4 LEU A O 1
ATOM 668 N N . GLY A 1 85 ? 13.963 19.186 -8.789 1.00 39.53 85 GLY A N 1
ATOM 669 C CA . GLY A 1 85 ? 13.624 20.106 -9.875 1.00 39.53 85 GLY A CA 1
ATOM 670 C C . GLY A 1 85 ? 14.691 20.177 -10.956 1.00 39.53 85 GLY A C 1
ATOM 671 O O . GLY A 1 85 ? 15.793 19.618 -10.750 1.00 39.53 85 GLY A O 1
#

Foldseek 3Di:
DVVVVVVVVVVVVVVVVVVVVVVVVVVLVVVLVVVQVVVVVVCVVVVPQKDWDWDDDPPPQWTDTSYIPNPPDCPDPDDIDHPDD